Protein AF-A0A087U5P4-F1 (afdb_monomer_lite)

Organism: Stegodyphus mimosarum (NCBI:txid407821)

Radius of gyration: 19.88 Å; chains: 1; bounding box: 44×43×51 Å

Sequence (137 aa):
MYLWQPIPDWTVWEIVTSKHVLLWWFFSIVHGIAWMAIYSGCFIMDVTELLGVKQVYHHLKGWPKPMNLKSEGLRRFYSHMRHPSFSALAVILFIHPVMHLDRLLLAYTCTIFMLLHFKVDEIDYTYQRRMLQRKAQ

pLDDT: mean 89.35, std 5.5, range [54.81, 95.94]

Foldseek 3Di:
DVPDDDDPWAWPAAAPCVVPVVLVVVLVVLLVVLVVLLVVQCVVLPVCVVVCVQVVVCVVVVHPGPLVPDDPLVNVQCQQPVRPSLVSVLSNLPSDNIHTPVSVVVSVVSVVVCVVRRPDDPSSVVVVVVVVVVVVD

InterPro domains:
  IPR033580 Nurim-like [PTHR31040] (1-137)

Structure (mmCIF, N/CA/C/O backbone):
data_AF-A0A087U5P4-F1
#
_entry.id   AF-A0A087U5P4-F1
#
loop_
_atom_site.group_PDB
_atom_site.id
_atom_site.type_symbol
_atom_site.label_atom_id
_atom_site.label_alt_id
_atom_site.label_comp_id
_atom_site.label_asym_id
_atom_site.label_entity_id
_atom_site.label_seq_id
_atom_site.pdbx_PDB_ins_code
_atom_site.Cartn_x
_atom_site.Cartn_y
_atom_site.Cartn_z
_atom_site.occupancy
_atom_site.B_iso_or_equiv
_atom_site.auth_seq_id
_atom_site.auth_comp_id
_atom_site.auth_asym_id
_atom_site.auth_atom_id
_atom_site.pdbx_PDB_model_num
ATOM 1 N N . MET A 1 1 ? -12.584 -26.204 -16.465 1.00 54.81 1 MET A N 1
ATOM 2 C CA . MET A 1 1 ? -11.310 -25.540 -16.822 1.00 54.81 1 MET A CA 1
ATOM 3 C C . MET A 1 1 ? -11.038 -25.508 -18.339 1.00 54.81 1 MET A C 1
ATOM 5 O O . MET A 1 1 ? -9.981 -25.045 -18.725 1.00 54.81 1 MET A O 1
ATOM 9 N N . TYR A 1 2 ? -11.984 -25.926 -19.202 1.00 67.38 2 TYR A N 1
ATOM 10 C CA . TYR A 1 2 ? -11.824 -25.939 -20.673 1.00 67.38 2 TYR A CA 1
ATOM 11 C C . TYR A 1 2 ? -12.203 -24.625 -21.387 1.00 67.38 2 TYR A C 1
ATOM 13 O O . TYR A 1 2 ? -11.893 -24.459 -22.558 1.00 67.38 2 TYR A O 1
ATOM 21 N N . LEU A 1 3 ? -12.875 -23.695 -20.698 1.00 85.38 3 LEU A N 1
ATOM 22 C CA . LEU A 1 3 ? -13.365 -22.432 -21.277 1.00 85.38 3 LEU A CA 1
ATOM 23 C C . LEU A 1 3 ? -12.442 -21.233 -21.009 1.00 85.38 3 LEU A C 1
ATOM 25 O O . LEU A 1 3 ? -12.748 -20.124 -21.433 1.00 85.38 3 LEU A O 1
ATOM 29 N N . TRP A 1 4 ? -11.343 -21.425 -20.274 1.00 81.62 4 TRP A N 1
ATOM 30 C CA . TRP A 1 4 ? -10.420 -20.333 -19.980 1.00 81.62 4 TRP A CA 1
ATOM 31 C C . TRP A 1 4 ? -9.401 -20.230 -21.111 1.00 81.62 4 TRP A C 1
ATOM 33 O O . TRP A 1 4 ? -8.600 -21.145 -21.300 1.00 81.62 4 TRP A O 1
ATOM 43 N N . GLN A 1 5 ? -9.457 -19.140 -21.876 1.00 81.06 5 GLN A N 1
ATOM 44 C CA . GLN A 1 5 ? -8.440 -18.835 -22.877 1.00 81.06 5 GLN A CA 1
ATOM 45 C C . GLN A 1 5 ? -7.422 -17.847 -22.302 1.00 81.06 5 GLN A C 1
ATOM 47 O O . GLN A 1 5 ? -7.832 -16.855 -21.692 1.00 81.06 5 GLN A O 1
ATOM 52 N N . PRO A 1 6 ? -6.113 -18.097 -22.488 1.00 76.38 6 PRO A N 1
ATOM 53 C CA . PRO A 1 6 ? -5.088 -17.151 -22.088 1.00 76.38 6 PRO A CA 1
ATOM 54 C C . PRO A 1 6 ? -5.236 -15.869 -22.900 1.00 76.38 6 PRO A C 1
ATOM 56 O O . PRO A 1 6 ? -5.336 -15.891 -24.127 1.00 76.38 6 PRO A O 1
ATOM 59 N N . ILE A 1 7 ? -5.256 -14.746 -22.193 1.00 74.62 7 ILE A N 1
ATOM 60 C CA . ILE A 1 7 ? -5.184 -13.424 -22.807 1.00 74.62 7 ILE A CA 1
ATOM 61 C C . ILE A 1 7 ? -3.783 -13.296 -23.433 1.00 74.62 7 ILE A C 1
ATOM 63 O O . ILE A 1 7 ? -2.819 -13.765 -22.821 1.00 74.62 7 ILE A O 1
ATOM 67 N N . PRO A 1 8 ? -3.641 -12.705 -24.636 1.00 77.56 8 PRO A N 1
ATOM 68 C CA . PRO A 1 8 ? -2.327 -12.470 -25.221 1.00 77.56 8 PRO A CA 1
ATOM 69 C C . PRO A 1 8 ? -1.463 -11.640 -24.268 1.00 77.56 8 PRO A C 1
ATOM 71 O O . PRO A 1 8 ? -1.977 -10.760 -23.577 1.00 77.56 8 PRO A O 1
ATOM 74 N N . ASP A 1 9 ? -0.164 -11.913 -24.224 1.00 76.56 9 ASP A N 1
ATOM 75 C CA . ASP A 1 9 ? 0.734 -11.251 -23.283 1.00 76.56 9 ASP A CA 1
ATOM 76 C C . ASP A 1 9 ? 1.101 -9.849 -23.806 1.00 76.56 9 ASP A C 1
ATOM 78 O O . ASP A 1 9 ? 2.019 -9.673 -24.607 1.00 76.56 9 ASP A O 1
ATOM 82 N N . TRP A 1 10 ? 0.300 -8.844 -23.438 1.00 86.69 10 TRP A N 1
ATOM 83 C CA . TRP A 1 10 ? 0.516 -7.449 -23.831 1.00 86.69 10 TRP A CA 1
ATOM 84 C C . TRP A 1 10 ? 1.447 -6.764 -22.830 1.00 86.69 10 TRP A C 1
ATOM 86 O O . TRP A 1 10 ? 1.007 -6.252 -21.795 1.00 86.69 10 TRP A O 1
ATOM 96 N N . THR A 1 11 ? 2.735 -6.728 -23.160 1.00 91.38 11 THR A N 1
ATOM 97 C CA . THR A 1 11 ? 3.749 -6.002 -22.389 1.00 91.38 11 THR A CA 1
ATOM 98 C C . THR A 1 11 ? 3.750 -4.524 -22.773 1.00 91.38 11 THR A C 1
ATOM 100 O O . THR A 1 11 ? 3.961 -4.169 -23.930 1.00 91.38 11 THR A O 1
ATOM 103 N N . VAL A 1 12 ? 3.521 -3.649 -21.794 1.00 90.88 12 VAL A N 1
ATOM 104 C CA . VAL A 1 12 ? 3.560 -2.189 -21.965 1.00 90.88 12 VAL A CA 1
ATOM 105 C C . VAL A 1 12 ? 5.004 -1.693 -21.941 1.00 90.88 12 VAL A C 1
ATOM 107 O O . VAL A 1 12 ? 5.398 -0.885 -22.779 1.00 90.88 12 VAL A O 1
ATOM 110 N N . TRP A 1 13 ? 5.801 -2.184 -20.986 1.00 90.81 13 TRP A N 1
ATOM 111 C CA . TRP A 1 13 ? 7.240 -1.932 -20.930 1.00 90.81 13 TRP A CA 1
ATOM 112 C C . TRP A 1 13 ? 7.998 -3.099 -20.303 1.00 90.81 13 TRP A C 1
ATOM 114 O O . TRP A 1 13 ? 7.477 -3.829 -19.457 1.00 90.81 13 TRP A O 1
ATOM 124 N N . GLU A 1 14 ? 9.266 -3.220 -20.681 1.00 91.25 14 GLU A N 1
ATOM 125 C CA . GLU A 1 14 ? 10.189 -4.219 -20.158 1.00 91.25 14 GLU A CA 1
ATOM 126 C C . GLU A 1 14 ? 11.562 -3.583 -19.921 1.00 91.25 14 GLU A C 1
ATOM 128 O O . GLU A 1 14 ? 12.192 -3.050 -20.835 1.00 91.25 14 GLU A O 1
ATOM 133 N N . ILE A 1 15 ? 12.032 -3.632 -18.674 1.00 88.69 15 ILE A N 1
ATOM 134 C CA . ILE A 1 15 ? 13.357 -3.160 -18.274 1.00 88.69 15 ILE A CA 1
ATOM 135 C C . ILE A 1 15 ? 14.231 -4.379 -17.992 1.00 88.69 15 ILE A C 1
ATOM 137 O O . ILE A 1 15 ? 14.079 -5.051 -16.967 1.00 88.69 15 ILE A O 1
ATOM 141 N N . VAL A 1 16 ? 15.193 -4.633 -18.882 1.00 85.75 16 VAL A N 1
ATOM 142 C CA . VAL A 1 16 ? 16.135 -5.755 -18.766 1.00 85.75 16 VAL A CA 1
ATOM 143 C C . VAL A 1 16 ? 17.056 -5.544 -17.564 1.00 85.75 16 VAL A C 1
ATOM 145 O O . VAL A 1 16 ? 18.091 -4.880 -17.632 1.00 85.75 16 VAL A O 1
ATOM 148 N N . THR A 1 17 ? 16.674 -6.130 -16.433 1.00 84.62 17 THR A N 1
ATOM 149 C CA . THR A 1 17 ? 17.371 -5.972 -15.149 1.00 84.62 17 THR A CA 1
ATOM 150 C C . THR A 1 17 ? 18.528 -6.956 -14.975 1.00 84.62 17 THR A C 1
ATOM 152 O O . THR A 1 17 ? 19.396 -6.742 -14.135 1.00 84.62 17 THR A O 1
ATOM 155 N N . SER A 1 18 ? 18.592 -8.006 -15.802 1.00 80.75 18 SER A N 1
ATOM 156 C CA . SER A 1 18 ? 19.601 -9.073 -15.722 1.00 80.75 18 SER A CA 1
ATOM 157 C C . SER A 1 18 ? 21.033 -8.600 -15.987 1.00 80.75 18 SER A C 1
ATOM 159 O O . SER A 1 18 ? 21.978 -9.191 -15.474 1.00 80.75 18 SER A O 1
ATOM 161 N N . LYS A 1 19 ? 21.208 -7.522 -16.760 1.00 83.19 19 LYS A N 1
ATOM 162 C CA . LYS A 1 19 ? 22.529 -6.969 -17.110 1.00 83.19 19 LYS A CA 1
ATOM 163 C C . LYS A 1 19 ? 23.024 -5.902 -16.131 1.00 83.19 19 LYS A C 1
ATOM 165 O O . LYS A 1 19 ? 24.206 -5.573 -16.131 1.00 83.19 19 LYS A O 1
ATOM 170 N N . HIS A 1 20 ? 22.137 -5.357 -15.298 1.00 89.81 20 HIS A N 1
ATOM 171 C CA . HIS A 1 20 ? 22.422 -4.203 -14.451 1.00 89.81 20 HIS A CA 1
ATOM 172 C C . HIS A 1 20 ? 22.118 -4.516 -12.985 1.00 89.81 20 HIS A C 1
ATOM 174 O O . HIS A 1 20 ? 21.008 -4.303 -12.500 1.00 89.81 20 HIS A O 1
ATOM 180 N N . VAL A 1 21 ? 23.147 -4.964 -12.261 1.00 90.38 21 VAL A N 1
ATOM 181 C CA . VAL A 1 21 ? 23.072 -5.355 -10.840 1.00 90.38 21 VAL A CA 1
ATOM 182 C C . VAL A 1 21 ? 22.445 -4.264 -9.962 1.00 90.38 21 VAL A C 1
ATOM 184 O O . VAL A 1 21 ? 21.638 -4.568 -9.089 1.00 90.38 21 VAL A O 1
ATOM 187 N N . LEU A 1 22 ? 22.757 -2.988 -10.221 1.00 91.69 22 LEU A N 1
ATOM 188 C CA . LEU A 1 22 ? 22.191 -1.860 -9.472 1.00 91.69 22 LEU A CA 1
ATOM 189 C C . LEU A 1 22 ? 20.671 -1.736 -9.648 1.00 91.69 22 LEU A C 1
ATOM 191 O O . LEU A 1 22 ? 19.959 -1.545 -8.665 1.00 91.69 22 LEU A O 1
ATOM 195 N N . LEU A 1 23 ? 20.166 -1.884 -10.879 1.00 90.62 23 LEU A N 1
ATOM 196 C CA . LEU A 1 23 ? 18.726 -1.849 -11.149 1.00 90.62 23 LEU A CA 1
ATOM 197 C C . LEU A 1 23 ? 18.024 -3.032 -10.480 1.00 90.62 23 LEU A C 1
ATOM 199 O O . LEU A 1 23 ? 16.960 -2.864 -9.891 1.00 90.62 23 LEU A O 1
ATOM 203 N N . TRP A 1 24 ? 18.639 -4.216 -10.515 1.00 91.94 24 TRP A N 1
ATOM 204 C CA . TRP A 1 24 ? 18.074 -5.405 -9.881 1.00 91.94 24 TRP A CA 1
ATOM 205 C C . TRP A 1 24 ? 17.940 -5.234 -8.364 1.00 91.94 24 TRP A C 1
ATOM 207 O O . TRP A 1 24 ? 16.872 -5.496 -7.802 1.00 91.94 24 TRP A O 1
ATOM 217 N N . TRP A 1 25 ? 18.987 -4.724 -7.706 1.00 94.12 25 TRP A N 1
ATOM 218 C CA . TRP A 1 25 ? 18.943 -4.420 -6.276 1.00 94.12 25 TRP A CA 1
ATOM 219 C C . TRP A 1 25 ? 17.924 -3.336 -5.948 1.00 94.12 25 TRP A C 1
ATOM 221 O O . TRP A 1 25 ? 17.188 -3.487 -4.979 1.00 94.12 25 TRP A O 1
ATOM 231 N N . PHE A 1 26 ? 17.830 -2.283 -6.763 1.00 93.69 26 PHE A N 1
ATOM 232 C CA . PHE A 1 26 ? 16.839 -1.226 -6.575 1.00 93.69 26 PHE A CA 1
ATOM 233 C C . PHE A 1 26 ? 15.410 -1.787 -6.549 1.00 93.69 26 PHE A C 1
ATOM 235 O O . PHE A 1 26 ? 14.704 -1.609 -5.556 1.00 93.69 26 PHE A O 1
ATOM 242 N N . PHE A 1 27 ? 15.000 -2.530 -7.586 1.00 93.12 27 PHE A N 1
ATOM 243 C CA . PHE A 1 27 ? 13.660 -3.127 -7.630 1.00 93.12 27 PHE A CA 1
ATOM 244 C C . PHE A 1 27 ? 13.435 -4.110 -6.477 1.00 93.12 27 PHE A C 1
ATOM 246 O O . PHE A 1 27 ? 12.368 -4.089 -5.863 1.00 93.12 27 PHE A O 1
ATOM 253 N N . SER A 1 28 ? 14.433 -4.932 -6.146 1.00 93.19 28 SER A N 1
ATOM 254 C CA . SER A 1 28 ? 14.330 -5.928 -5.073 1.00 93.19 28 SER A CA 1
ATOM 255 C C . SER A 1 28 ? 14.175 -5.287 -3.693 1.00 93.19 28 SER A C 1
ATOM 257 O O . SER A 1 28 ? 13.325 -5.708 -2.911 1.00 93.19 28 SER A O 1
ATOM 259 N N . ILE A 1 29 ? 14.947 -4.237 -3.397 1.00 95.38 29 ILE A N 1
ATOM 260 C CA . ILE A 1 29 ? 14.879 -3.510 -2.122 1.00 95.38 29 ILE A CA 1
ATOM 261 C C . ILE A 1 29 ? 13.540 -2.790 -1.994 1.00 95.38 29 ILE A C 1
ATOM 263 O O . ILE A 1 29 ? 12.891 -2.895 -0.954 1.00 95.38 29 ILE A O 1
ATOM 267 N N . VAL A 1 30 ? 13.097 -2.099 -3.048 1.00 95.12 30 VAL A N 1
ATOM 268 C CA . VAL A 1 30 ? 11.810 -1.393 -3.037 1.00 95.12 30 VAL A CA 1
ATOM 269 C C . VAL A 1 30 ? 10.658 -2.367 -2.789 1.00 95.12 30 VAL A C 1
ATOM 271 O O . VAL A 1 30 ? 9.828 -2.117 -1.915 1.00 95.12 30 VAL A O 1
ATOM 274 N N . HIS A 1 31 ? 10.639 -3.513 -3.476 1.00 94.06 31 HIS A N 1
ATOM 275 C CA . HIS A 1 31 ? 9.637 -4.550 -3.226 1.00 94.06 31 HIS A CA 1
ATOM 276 C C . HIS A 1 31 ? 9.745 -5.142 -1.825 1.00 94.06 31 HIS A C 1
ATOM 278 O O . HIS A 1 31 ? 8.721 -5.345 -1.179 1.00 94.06 31 HIS A O 1
ATOM 284 N N . GLY A 1 32 ? 10.960 -5.408 -1.342 1.00 95.69 32 GLY A N 1
ATOM 285 C CA . GLY A 1 32 ? 11.185 -5.915 0.008 1.00 95.69 32 GLY A CA 1
ATOM 286 C C . GLY A 1 32 ? 10.604 -4.978 1.066 1.00 95.69 32 GLY A C 1
ATOM 287 O O . GLY A 1 32 ? 9.842 -5.413 1.928 1.00 95.69 32 GLY A O 1
ATOM 288 N N . ILE A 1 33 ? 10.885 -3.677 0.956 1.00 95.94 33 ILE A N 1
ATOM 289 C CA . ILE A 1 33 ? 10.339 -2.647 1.850 1.00 95.94 33 ILE A CA 1
ATOM 290 C C . ILE A 1 33 ? 8.816 -2.575 1.737 1.00 95.94 33 ILE A C 1
ATOM 292 O O . ILE A 1 33 ? 8.131 -2.526 2.759 1.00 95.94 33 ILE A O 1
ATOM 296 N N . ALA A 1 34 ? 8.270 -2.606 0.522 1.00 94.75 34 ALA A N 1
ATOM 297 C CA . ALA A 1 34 ? 6.829 -2.538 0.321 1.00 94.75 34 ALA A CA 1
ATOM 298 C C . ALA A 1 34 ? 6.103 -3.764 0.902 1.00 94.75 34 ALA A C 1
ATOM 300 O O . ALA A 1 34 ? 5.093 -3.604 1.585 1.00 94.75 34 ALA A O 1
ATOM 301 N N . TRP A 1 35 ? 6.641 -4.975 0.728 1.00 95.56 35 TRP A N 1
ATOM 302 C CA . TRP A 1 35 ? 6.101 -6.183 1.357 1.00 95.56 35 TRP A CA 1
ATOM 303 C C . TRP A 1 35 ? 6.167 -6.115 2.879 1.00 95.56 35 TRP A C 1
ATOM 305 O O . TRP A 1 35 ? 5.168 -6.400 3.541 1.00 95.56 35 TRP A O 1
ATOM 315 N N . MET A 1 36 ? 7.301 -5.684 3.443 1.00 95.56 36 MET A N 1
ATOM 316 C CA . MET A 1 36 ? 7.415 -5.459 4.887 1.00 95.56 36 MET A CA 1
ATOM 317 C C . MET A 1 36 ? 6.349 -4.471 5.372 1.00 95.56 36 MET A C 1
ATOM 319 O O . MET A 1 36 ? 5.650 -4.764 6.338 1.00 95.56 36 MET A O 1
ATOM 323 N N . ALA A 1 37 ? 6.149 -3.356 4.664 1.00 93.50 37 ALA A N 1
ATOM 324 C CA . ALA A 1 37 ? 5.125 -2.370 4.995 1.00 93.50 37 ALA A CA 1
ATOM 325 C C . ALA A 1 37 ? 3.699 -2.948 4.931 1.00 93.50 37 ALA A C 1
ATOM 327 O O . ALA A 1 37 ? 2.888 -2.648 5.808 1.00 93.50 37 ALA A O 1
ATOM 328 N N . ILE A 1 38 ? 3.389 -3.809 3.952 1.00 93.44 38 ILE A N 1
ATOM 329 C CA . ILE A 1 38 ? 2.091 -4.500 3.864 1.00 93.44 38 ILE A CA 1
ATOM 330 C C . ILE A 1 38 ? 1.873 -5.386 5.091 1.00 93.44 38 ILE A C 1
ATOM 332 O O . ILE A 1 38 ? 0.835 -5.268 5.745 1.00 93.44 38 ILE A O 1
ATOM 336 N N . TYR A 1 39 ? 2.847 -6.234 5.435 1.00 92.38 39 TYR A N 1
ATOM 337 C CA . TYR A 1 39 ? 2.742 -7.131 6.588 1.00 92.38 39 TYR A CA 1
ATOM 338 C C . TYR A 1 39 ? 2.639 -6.362 7.904 1.00 92.38 39 TYR A C 1
ATOM 340 O O . TYR A 1 39 ? 1.768 -6.660 8.725 1.00 92.38 39 TYR A O 1
ATOM 348 N N . SER A 1 40 ? 3.467 -5.331 8.088 1.00 91.50 40 SER A N 1
ATOM 349 C CA . SER A 1 40 ? 3.372 -4.437 9.242 1.00 91.50 40 SER A CA 1
ATOM 350 C C . SER A 1 40 ? 2.007 -3.758 9.309 1.00 91.50 40 SER A C 1
ATOM 352 O O . SER A 1 40 ? 1.407 -3.716 10.378 1.00 91.50 40 SER A O 1
ATOM 354 N N . GLY A 1 41 ? 1.471 -3.284 8.182 1.00 89.50 41 GLY A N 1
ATOM 355 C CA . GLY A 1 41 ? 0.138 -2.690 8.111 1.00 89.50 41 GLY A CA 1
ATOM 356 C C . GLY A 1 41 ? -0.965 -3.671 8.514 1.00 89.50 41 GLY A C 1
ATOM 357 O O . GLY A 1 41 ? -1.824 -3.321 9.319 1.00 89.50 41 GLY A O 1
ATOM 358 N N . CYS A 1 42 ? -0.907 -4.919 8.041 1.00 89.19 42 CYS A N 1
ATOM 359 C CA . CYS A 1 42 ? -1.850 -5.972 8.432 1.00 89.19 42 CYS A CA 1
ATOM 360 C C . CYS A 1 42 ? -1.784 -6.288 9.933 1.00 89.19 42 CYS A C 1
ATOM 362 O O . CYS A 1 42 ? -2.816 -6.524 10.561 1.00 89.19 42 CYS A O 1
ATOM 364 N N . PHE A 1 43 ? -0.584 -6.270 10.515 1.00 88.25 43 PHE A N 1
ATOM 365 C CA . PHE A 1 43 ? -0.400 -6.477 11.947 1.00 88.25 43 PHE A CA 1
ATOM 366 C C . PHE A 1 43 ? -0.927 -5.290 12.769 1.00 88.25 43 PHE A C 1
ATOM 368 O O . PHE A 1 43 ? -1.704 -5.485 13.700 1.00 88.25 43 PHE A O 1
ATOM 375 N N . ILE A 1 44 ? -0.572 -4.055 12.391 1.00 86.69 44 ILE A N 1
ATOM 376 C CA . ILE A 1 44 ? -1.005 -2.816 13.063 1.00 86.69 44 ILE A CA 1
ATOM 377 C C . ILE A 1 44 ? -2.528 -2.659 13.025 1.00 86.69 44 ILE A C 1
ATOM 379 O O . ILE A 1 44 ? -3.130 -2.230 14.008 1.00 86.69 44 ILE A O 1
ATOM 383 N N . MET A 1 45 ? -3.150 -2.991 11.893 1.00 83.56 45 MET A N 1
ATOM 384 C CA . MET A 1 45 ? -4.600 -2.904 11.701 1.00 83.56 45 MET A CA 1
ATOM 385 C C . MET A 1 45 ? -5.363 -4.079 12.314 1.00 83.56 45 MET A C 1
ATOM 387 O O . MET A 1 45 ? -6.589 -4.101 12.230 1.00 83.56 45 MET A O 1
ATOM 391 N N . ASP A 1 46 ? -4.654 -5.028 12.931 1.00 85.75 46 ASP A N 1
ATOM 392 C CA . ASP A 1 46 ? -5.205 -6.257 13.483 1.00 85.75 46 ASP A CA 1
ATOM 393 C C . ASP A 1 46 ? -6.044 -7.033 12.458 1.00 85.75 46 ASP A C 1
ATOM 395 O O . ASP A 1 46 ? -7.278 -6.986 12.434 1.00 85.75 46 ASP A O 1
ATOM 399 N N . VAL A 1 47 ? -5.356 -7.791 11.600 1.00 85.19 47 VAL A N 1
ATOM 400 C CA . VAL A 1 47 ? -5.989 -8.580 10.534 1.00 85.19 47 VAL A CA 1
ATOM 401 C C . VAL A 1 47 ? -7.104 -9.501 11.047 1.00 85.19 47 VAL A C 1
ATOM 403 O O . VAL A 1 47 ? -8.068 -9.753 10.332 1.00 85.19 47 VAL A O 1
ATOM 406 N N . THR A 1 48 ? -7.035 -9.966 12.298 1.00 85.56 48 THR A N 1
ATOM 407 C CA . THR A 1 48 ? -8.062 -10.849 12.874 1.00 85.56 48 THR A CA 1
ATOM 408 C C . THR A 1 48 ? -9.377 -10.123 13.149 1.00 85.56 48 THR A C 1
ATOM 410 O O . THR A 1 48 ? -10.454 -10.721 13.075 1.00 85.56 48 THR A O 1
ATOM 413 N N . GLU A 1 49 ? -9.309 -8.823 13.433 1.00 85.25 49 GLU A N 1
ATOM 414 C CA . GLU A 1 49 ? -10.483 -7.967 13.547 1.00 85.25 49 GLU A CA 1
ATOM 415 C C . GLU A 1 49 ? -11.056 -7.628 12.171 1.00 85.25 49 GLU A C 1
ATOM 417 O O . GLU A 1 49 ? -12.278 -7.607 12.012 1.00 85.25 49 GLU A O 1
ATOM 422 N N . LEU A 1 50 ? -10.183 -7.440 11.176 1.00 83.19 50 LEU A N 1
ATOM 423 C CA . LEU A 1 50 ? -10.565 -7.179 9.788 1.00 83.19 50 LEU A CA 1
ATOM 424 C C . LEU A 1 50 ? -11.281 -8.375 9.144 1.00 83.19 50 LEU A C 1
ATOM 426 O O . LEU A 1 50 ? -12.286 -8.199 8.464 1.00 83.19 50 LEU A O 1
ATOM 430 N N . LEU A 1 51 ? -10.793 -9.591 9.408 1.00 86.38 51 LEU A N 1
ATOM 431 C CA . LEU A 1 51 ? -11.405 -10.849 8.969 1.00 86.38 51 LEU A CA 1
ATOM 432 C C . LEU A 1 51 ? -12.713 -11.174 9.712 1.00 86.38 51 LEU A C 1
ATOM 434 O O . LEU A 1 51 ? -13.399 -12.127 9.357 1.00 86.38 51 LEU A O 1
ATOM 438 N N . GLY A 1 52 ? -13.055 -10.426 10.767 1.00 87.62 52 GLY A N 1
ATOM 439 C CA . GLY A 1 52 ? -14.269 -10.642 11.557 1.00 87.62 52 GLY A CA 1
ATOM 440 C C . GLY A 1 52 ? -14.165 -11.753 12.609 1.00 87.62 52 GLY A C 1
ATOM 441 O O . GLY A 1 52 ? -15.100 -11.937 13.387 1.00 87.62 52 GLY A O 1
ATOM 442 N N . VAL A 1 53 ? -13.022 -12.438 12.726 1.00 91.38 53 VAL A N 1
ATOM 443 C CA . VAL A 1 53 ? -12.813 -13.526 13.702 1.00 91.38 53 VAL A CA 1
ATOM 444 C C . VAL A 1 53 ? -13.046 -13.030 15.132 1.00 91.38 53 VAL A C 1
ATOM 446 O O . VAL A 1 53 ? -13.782 -13.651 15.901 1.00 91.38 53 VAL A O 1
ATOM 449 N N . LYS A 1 54 ? -12.500 -11.856 15.478 1.00 89.12 54 LYS A N 1
ATOM 450 C CA . LYS A 1 54 ? -12.724 -11.241 16.799 1.00 89.12 54 LYS A CA 1
ATOM 451 C C . LYS A 1 54 ? -14.177 -10.841 17.037 1.00 89.12 54 LYS A C 1
ATOM 453 O O . LYS A 1 54 ? -14.638 -10.885 18.173 1.00 89.12 54 LYS A O 1
ATOM 458 N N . GLN A 1 55 ? -14.906 -10.466 15.986 1.00 91.12 55 GLN A N 1
ATOM 459 C CA . GLN A 1 55 ? -16.311 -10.068 16.092 1.00 91.12 55 GLN A CA 1
ATOM 460 C C . GLN A 1 55 ? -17.185 -11.279 16.438 1.00 91.12 55 GLN A C 1
ATOM 462 O O . GLN A 1 55 ? -18.002 -11.193 17.352 1.00 91.12 55 GLN A O 1
ATOM 467 N N . VAL A 1 56 ? -16.948 -12.418 15.776 1.00 92.38 56 VAL A N 1
ATOM 468 C CA . VAL A 1 56 ? -17.621 -13.691 16.078 1.00 92.38 56 VAL A CA 1
ATOM 469 C C . VAL A 1 56 ? -17.269 -14.163 17.490 1.00 92.38 56 VAL A C 1
ATOM 471 O O . VAL A 1 56 ? -18.162 -14.477 18.272 1.00 92.38 56 VAL A O 1
ATOM 474 N N . TYR A 1 57 ? -15.986 -14.141 17.860 1.00 92.38 57 TYR A N 1
ATOM 475 C CA . TYR A 1 57 ? -15.542 -14.552 19.194 1.00 92.38 57 TYR A CA 1
ATOM 476 C C . TYR A 1 57 ? -16.166 -13.706 20.320 1.00 92.38 57 TYR A C 1
ATOM 478 O O . TYR A 1 57 ? -16.679 -14.255 21.294 1.00 92.38 57 TYR A O 1
ATOM 486 N N . HIS A 1 58 ? -16.180 -12.376 20.175 1.00 92.12 58 HIS A N 1
ATOM 487 C CA . HIS A 1 58 ? -16.820 -11.480 21.145 1.00 92.12 58 HIS A CA 1
ATOM 488 C C . HIS A 1 58 ? -18.328 -11.720 21.236 1.00 92.12 58 HIS A C 1
ATOM 490 O O . HIS A 1 58 ? -18.873 -11.715 22.338 1.00 92.12 58 HIS A O 1
ATOM 496 N N . HIS A 1 59 ? -18.990 -11.970 20.103 1.00 91.44 59 HIS A N 1
ATOM 497 C CA . HIS A 1 59 ? -20.417 -12.273 20.085 1.00 91.44 59 HIS A CA 1
ATOM 498 C C . HIS A 1 59 ? -20.735 -13.547 20.880 1.00 91.44 59 HIS A C 1
ATOM 500 O O . HIS A 1 59 ? -21.621 -13.526 21.729 1.00 91.44 59 HIS A O 1
ATOM 506 N N . LEU A 1 60 ? -19.951 -14.616 20.693 1.00 94.62 60 LEU A N 1
ATOM 507 C CA . LEU A 1 60 ? -20.104 -15.871 21.441 1.00 94.62 60 LEU A CA 1
ATOM 508 C C . LEU A 1 60 ? -19.857 -15.710 22.950 1.00 94.62 60 LEU A C 1
ATOM 510 O O . LEU A 1 60 ? -20.436 -16.439 23.750 1.00 94.62 60 LEU A O 1
ATOM 514 N N . LYS A 1 61 ? -19.000 -14.765 23.353 1.00 92.94 61 LYS A N 1
ATOM 515 C CA . LYS A 1 61 ? -18.700 -14.463 24.763 1.00 92.94 61 LYS A CA 1
ATOM 516 C C . LYS A 1 61 ? -19.630 -13.418 25.393 1.00 92.94 61 LYS A C 1
ATOM 518 O O . LYS A 1 61 ? -19.469 -13.121 26.573 1.00 92.94 61 LYS A O 1
ATOM 523 N N . GLY A 1 62 ? -20.578 -12.854 24.638 1.00 91.12 62 GLY A N 1
ATOM 524 C CA . GLY A 1 62 ? -21.446 -11.771 25.114 1.00 91.12 62 GLY A CA 1
ATOM 525 C C . GLY A 1 62 ? -20.706 -10.451 25.369 1.00 91.12 62 GLY A C 1
ATOM 526 O O . GLY A 1 62 ? -21.175 -9.610 26.131 1.00 91.12 62 GLY A O 1
ATOM 527 N N . TRP A 1 63 ? -19.530 -10.264 24.767 1.00 91.06 63 TRP A N 1
ATOM 528 C CA . TRP A 1 63 ? -18.712 -9.063 24.928 1.00 91.06 63 TRP A CA 1
ATOM 529 C C . TRP A 1 63 ? -19.122 -7.957 23.945 1.00 91.06 63 TRP A C 1
ATOM 531 O O . TRP A 1 63 ? -19.619 -8.245 22.851 1.00 91.06 63 TRP A O 1
ATOM 541 N N . PRO A 1 64 ? -18.879 -6.673 24.280 1.00 88.25 64 PRO A N 1
ATOM 542 C CA . PRO A 1 64 ? -19.083 -5.579 23.337 1.00 88.25 64 PRO A CA 1
ATOM 543 C C . PRO A 1 64 ? -18.192 -5.749 22.098 1.00 88.25 64 PRO A C 1
ATOM 545 O O . PRO A 1 64 ? -17.108 -6.334 22.162 1.00 88.25 64 PRO A O 1
ATOM 548 N N . LYS A 1 65 ? -18.647 -5.216 20.956 1.00 87.38 65 LYS A N 1
ATOM 549 C CA . LYS A 1 65 ? -17.925 -5.297 19.676 1.00 87.38 65 LYS A CA 1
ATOM 550 C C . LYS A 1 65 ? -16.492 -4.749 19.819 1.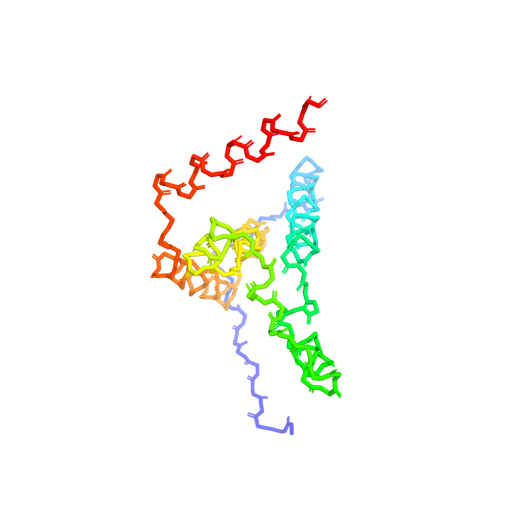00 87.38 65 LYS A C 1
ATOM 552 O O . LYS A 1 65 ? -16.343 -3.669 20.392 1.00 87.38 65 LYS A O 1
ATOM 557 N N . PRO A 1 66 ? -15.467 -5.398 19.229 1.00 85.88 66 PRO A N 1
ATOM 558 C CA . PRO A 1 66 ? -14.068 -4.961 19.329 1.00 85.88 66 PRO A CA 1
ATOM 559 C C . PRO A 1 66 ? -13.842 -3.478 18.992 1.00 85.88 66 PRO A C 1
ATOM 561 O O . PRO A 1 66 ? -13.139 -2.776 19.712 1.00 85.88 66 PRO A O 1
ATOM 564 N N . MET A 1 67 ? -14.524 -2.964 17.964 1.00 84.69 67 MET A N 1
ATOM 565 C CA . MET A 1 67 ? -14.422 -1.560 17.546 1.00 84.69 67 MET A CA 1
ATOM 566 C C . MET A 1 67 ? -14.921 -0.561 18.607 1.00 84.69 67 MET A C 1
ATOM 568 O O . MET A 1 67 ? -14.449 0.572 18.651 1.00 84.69 67 MET A O 1
ATOM 572 N N . ASN A 1 68 ? -15.859 -0.960 19.474 1.00 86.12 68 ASN A N 1
ATOM 573 C CA . ASN A 1 68 ? -16.390 -0.094 20.533 1.00 86.12 68 ASN A CA 1
ATOM 574 C C . ASN A 1 68 ? -15.428 0.044 21.718 1.00 86.12 68 ASN A C 1
ATOM 576 O O . ASN A 1 68 ? -15.587 0.958 22.518 1.00 86.12 68 ASN A O 1
ATOM 580 N N . LEU A 1 69 ? -14.444 -0.851 21.827 1.00 86.12 69 LEU A N 1
ATOM 581 C CA . LEU A 1 69 ? -13.409 -0.810 22.860 1.00 86.12 69 LEU A CA 1
ATOM 582 C C . LEU A 1 69 ? -12.236 0.107 22.470 1.00 86.12 69 LEU A C 1
ATOM 584 O O . LEU A 1 69 ? -11.364 0.377 23.293 1.00 86.12 69 LEU A O 1
ATOM 588 N N . LYS A 1 70 ? -12.190 0.577 21.216 1.00 87.12 70 LYS A N 1
ATOM 589 C CA . LYS A 1 70 ? -11.130 1.453 20.701 1.00 87.12 70 LYS A CA 1
ATOM 590 C C . LYS A 1 70 ? -11.438 2.922 20.987 1.00 87.12 70 LYS A C 1
ATOM 592 O O . LYS A 1 70 ? -12.596 3.325 21.071 1.00 87.12 70 LYS A O 1
ATOM 597 N N . SER A 1 71 ? -10.384 3.733 21.094 1.00 89.00 71 SER A N 1
ATOM 598 C CA . SER A 1 71 ? -10.518 5.182 21.268 1.00 89.00 71 SER A CA 1
ATOM 599 C C . SER A 1 71 ? -11.281 5.815 20.101 1.00 89.00 71 SER A C 1
ATOM 601 O O . SER A 1 71 ? -11.184 5.375 18.952 1.00 89.00 71 SER A O 1
ATOM 603 N N . GLU A 1 72 ? -12.007 6.898 20.377 1.00 87.69 72 GLU A N 1
ATOM 604 C CA . GLU A 1 72 ? -12.818 7.570 19.357 1.00 87.69 72 GLU A CA 1
ATOM 605 C C . GLU A 1 72 ? -11.985 8.074 18.175 1.00 87.69 72 GLU A C 1
ATOM 607 O O . GLU A 1 72 ? -12.401 7.931 17.026 1.00 87.69 72 GLU A O 1
ATOM 612 N N . GLY A 1 73 ? -10.781 8.593 18.444 1.00 86.75 73 GLY A N 1
ATOM 613 C CA . GLY A 1 73 ? -9.861 9.047 17.400 1.00 86.75 73 GLY A CA 1
ATOM 614 C C . GLY A 1 73 ? -9.378 7.913 16.493 1.00 86.75 73 GLY A C 1
ATOM 615 O O . GLY A 1 73 ? -9.304 8.092 15.281 1.00 86.75 73 GLY A O 1
ATOM 616 N N . LEU A 1 74 ? -9.129 6.717 17.043 1.00 86.50 74 LEU A N 1
ATOM 617 C CA . LEU A 1 74 ? -8.748 5.555 16.236 1.00 86.50 74 LEU A CA 1
ATOM 618 C C . LEU A 1 74 ? -9.928 5.035 15.407 1.00 86.50 74 LEU A C 1
ATOM 620 O O . LEU A 1 74 ? -9.757 4.694 14.238 1.00 86.50 74 LEU A O 1
ATOM 624 N N . ARG A 1 75 ? -11.134 5.017 15.988 1.00 89.56 75 ARG A N 1
ATOM 625 C CA . ARG A 1 75 ? -12.361 4.630 15.279 1.00 89.56 75 ARG A CA 1
ATOM 626 C C . ARG A 1 75 ? -12.654 5.572 14.111 1.00 89.56 75 ARG A C 1
ATOM 628 O O . ARG A 1 75 ? -12.989 5.102 13.026 1.00 89.56 75 ARG A O 1
ATOM 635 N N . ARG A 1 76 ? -12.490 6.884 14.318 1.00 89.75 76 ARG A N 1
ATOM 636 C CA . ARG A 1 76 ? -12.607 7.889 13.253 1.00 89.75 76 ARG A CA 1
ATOM 637 C C . ARG A 1 76 ? -11.576 7.639 12.152 1.00 89.75 76 ARG A C 1
ATOM 639 O O . ARG A 1 76 ? -11.969 7.475 11.000 1.00 89.75 76 ARG A O 1
ATOM 646 N N . PHE A 1 77 ? -10.301 7.493 12.509 1.00 88.19 77 PHE A N 1
ATOM 647 C CA . PHE A 1 77 ? -9.239 7.213 11.541 1.00 88.19 77 PHE A CA 1
ATOM 648 C C . PHE A 1 77 ? -9.542 5.976 10.676 1.00 88.19 77 PHE A C 1
ATOM 650 O O . PHE A 1 77 ? -9.447 6.036 9.453 1.00 88.19 77 PHE A O 1
ATOM 657 N N . TYR A 1 78 ? -9.998 4.875 11.281 1.00 87.75 78 TYR A N 1
ATOM 658 C CA . TYR A 1 78 ? -10.364 3.659 10.541 1.00 87.75 78 TYR A CA 1
ATOM 659 C C . TYR A 1 78 ? -11.591 3.823 9.645 1.00 87.75 78 TYR A C 1
ATOM 661 O O . TYR A 1 78 ? -11.710 3.117 8.644 1.00 87.75 78 TYR A O 1
ATOM 669 N N . SER A 1 79 ? -12.500 4.746 9.962 1.00 87.12 79 SER A N 1
ATOM 670 C CA . SER A 1 79 ? -13.622 5.053 9.071 1.00 87.12 79 SER A CA 1
ATOM 671 C C . SER A 1 79 ? -13.174 5.774 7.796 1.00 87.12 79 SER A C 1
ATOM 673 O O . SER A 1 79 ? -13.734 5.511 6.733 1.00 87.12 79 SER A O 1
ATOM 675 N N . HIS A 1 80 ? -12.130 6.602 7.888 1.00 89.56 80 HIS A N 1
ATOM 676 C CA . HIS A 1 80 ? -11.573 7.374 6.776 1.00 89.56 80 HIS A CA 1
ATOM 677 C C . HIS A 1 80 ? -10.502 6.632 5.971 1.00 89.56 80 HIS A C 1
ATOM 679 O O . HIS A 1 80 ? -10.357 6.874 4.775 1.00 89.56 80 HIS A O 1
ATOM 685 N N . MET A 1 81 ? -9.755 5.726 6.604 1.00 86.25 81 MET A N 1
ATOM 686 C CA . MET A 1 81 ? -8.712 4.925 5.966 1.00 86.25 81 MET A CA 1
ATOM 687 C C . MET A 1 81 ? -8.759 3.492 6.503 1.00 86.25 81 MET A C 1
ATOM 689 O O . MET A 1 81 ? -8.090 3.136 7.472 1.00 86.25 81 MET A O 1
ATOM 693 N N . ARG A 1 82 ? -9.569 2.647 5.854 1.00 82.00 82 ARG A N 1
ATOM 694 C CA . ARG A 1 82 ? -9.776 1.249 6.272 1.00 82.00 82 ARG A CA 1
ATOM 695 C C . ARG A 1 82 ? -8.573 0.343 6.015 1.00 82.00 82 ARG A C 1
ATOM 697 O O . ARG A 1 82 ? -8.343 -0.586 6.782 1.00 82.00 82 ARG A O 1
ATOM 704 N N . HIS A 1 83 ? -7.831 0.582 4.932 1.00 84.50 83 HIS A N 1
ATOM 705 C CA . HIS A 1 83 ? -6.789 -0.336 4.456 1.00 84.50 83 HIS A CA 1
ATOM 706 C C . HIS A 1 83 ? -5.531 0.415 3.989 1.00 84.50 83 HIS A C 1
ATOM 708 O O . HIS A 1 83 ? -5.254 0.451 2.791 1.00 84.50 83 HIS A O 1
ATOM 714 N N . PRO A 1 84 ? -4.738 1.000 4.907 1.00 85.69 84 PRO A N 1
ATOM 715 C CA . PRO A 1 84 ? -3.524 1.741 4.544 1.00 85.69 84 PRO A CA 1
ATOM 716 C C . PRO A 1 84 ? -2.494 0.893 3.773 1.00 85.69 84 PRO A C 1
ATOM 718 O O . PRO A 1 84 ? -1.740 1.431 2.966 1.00 85.69 84 PRO A O 1
ATOM 721 N N . SER A 1 85 ? -2.490 -0.436 3.955 1.00 90.44 85 SER A N 1
ATOM 722 C CA . SER A 1 85 ? -1.595 -1.356 3.236 1.00 90.44 85 SER A CA 1
ATOM 723 C C . SER A 1 85 ? -1.785 -1.342 1.714 1.00 90.44 85 SER A C 1
ATOM 725 O O . SER A 1 85 ? -0.857 -1.701 0.990 1.00 90.44 85 SER A O 1
ATOM 727 N N . PHE A 1 86 ? -2.944 -0.906 1.201 1.00 90.00 86 PHE A N 1
ATOM 728 C CA . PHE A 1 86 ? -3.153 -0.782 -0.245 1.00 90.00 86 PHE A CA 1
ATOM 729 C C . PHE A 1 86 ? -2.256 0.272 -0.894 1.00 90.00 86 PHE A C 1
ATOM 731 O O . PHE A 1 86 ? -1.886 0.100 -2.053 1.00 90.00 86 PHE A O 1
ATOM 738 N N . SER A 1 87 ? -1.802 1.284 -0.150 1.00 91.25 87 SER A N 1
ATOM 739 C CA . SER A 1 87 ? -0.820 2.242 -0.666 1.00 91.25 87 SER A CA 1
ATOM 740 C C . SER A 1 87 ? 0.497 1.548 -1.016 1.00 91.25 87 SER A C 1
ATOM 742 O O . SER A 1 87 ? 1.049 1.768 -2.090 1.00 91.25 87 SER A O 1
ATOM 744 N N . ALA A 1 88 ? 0.979 0.657 -0.143 1.00 93.06 88 ALA A N 1
ATOM 745 C CA . ALA A 1 88 ? 2.190 -0.125 -0.391 1.00 93.06 88 ALA A CA 1
ATOM 746 C C . ALA A 1 88 ? 1.980 -1.183 -1.489 1.00 93.06 88 ALA A C 1
ATOM 748 O O . ALA A 1 88 ? 2.884 -1.431 -2.285 1.00 93.06 88 ALA A O 1
ATOM 749 N N . LEU A 1 89 ? 0.776 -1.758 -1.591 1.00 93.44 89 LEU A N 1
ATOM 750 C CA . LEU A 1 89 ? 0.419 -2.653 -2.694 1.00 93.44 89 LEU A CA 1
ATOM 751 C C . LEU A 1 89 ? 0.467 -1.932 -4.048 1.00 93.44 89 LEU A C 1
ATOM 753 O O . LEU A 1 89 ? 1.032 -2.465 -4.998 1.00 93.44 89 LEU A O 1
ATOM 757 N N . ALA A 1 90 ? -0.066 -0.711 -4.138 1.00 94.00 90 ALA A N 1
ATOM 758 C CA . ALA A 1 90 ? 0.004 0.081 -5.362 1.00 94.00 90 ALA A CA 1
ATOM 759 C C . ALA A 1 90 ? 1.458 0.356 -5.777 1.00 94.00 90 ALA A C 1
ATOM 761 O O . ALA A 1 90 ? 1.787 0.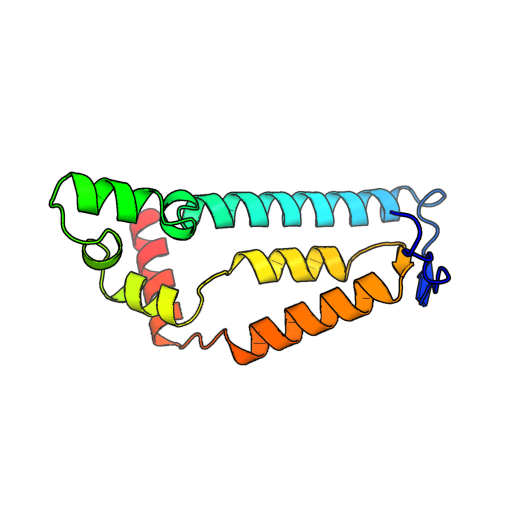240 -6.954 1.00 94.00 90 ALA A O 1
ATOM 762 N N . VAL A 1 91 ? 2.351 0.631 -4.818 1.00 93.25 91 VAL A N 1
ATOM 763 C CA . VAL A 1 91 ? 3.791 0.794 -5.084 1.00 93.25 91 VAL A CA 1
ATOM 764 C C . VAL A 1 91 ? 4.392 -0.462 -5.724 1.00 93.25 91 VAL A C 1
ATOM 766 O O . VAL A 1 91 ? 5.100 -0.342 -6.719 1.00 93.25 91 VAL A O 1
ATOM 769 N N . ILE A 1 92 ? 4.075 -1.660 -5.221 1.00 94.06 92 ILE A N 1
ATOM 770 C CA . ILE A 1 92 ? 4.527 -2.934 -5.818 1.00 94.06 92 ILE A CA 1
ATOM 771 C C . ILE A 1 92 ? 3.984 -3.113 -7.237 1.00 94.06 92 ILE A C 1
ATOM 773 O O . ILE A 1 92 ? 4.680 -3.612 -8.119 1.00 94.06 92 ILE A O 1
ATOM 777 N N . LEU A 1 93 ? 2.729 -2.723 -7.462 1.00 93.62 93 LEU A N 1
ATOM 778 C CA . LEU A 1 93 ? 2.102 -2.865 -8.770 1.00 93.62 93 LEU A CA 1
ATOM 779 C C . LEU A 1 93 ? 2.740 -1.940 -9.813 1.00 93.62 93 LEU A C 1
ATOM 781 O O . LEU A 1 93 ? 2.936 -2.382 -10.939 1.00 93.62 93 LEU A O 1
ATOM 785 N N . PHE A 1 94 ? 3.096 -0.703 -9.447 1.00 93.56 94 PHE A N 1
ATOM 786 C CA . PHE A 1 94 ? 3.736 0.250 -10.362 1.00 93.56 94 PHE A CA 1
ATOM 787 C C . PHE A 1 94 ? 5.239 0.031 -10.535 1.00 93.56 94 PHE A C 1
ATOM 789 O O . PHE A 1 94 ? 5.747 0.134 -11.650 1.00 93.56 94 PHE A O 1
ATOM 796 N N . ILE A 1 95 ? 5.973 -0.235 -9.453 1.00 92.06 95 ILE A N 1
ATOM 797 C CA . ILE A 1 95 ? 7.438 -0.310 -9.482 1.00 92.06 95 ILE A CA 1
ATOM 798 C C . ILE A 1 95 ? 7.862 -1.741 -9.800 1.00 92.06 95 ILE A C 1
ATOM 800 O O . ILE A 1 95 ? 8.503 -2.387 -8.986 1.00 92.06 95 ILE A O 1
ATOM 804 N N . HIS A 1 96 ? 7.518 -2.242 -10.986 1.00 90.94 96 HIS A N 1
ATOM 805 C CA . HIS A 1 96 ? 7.921 -3.568 -11.460 1.00 90.94 96 HIS A CA 1
ATOM 806 C C . HIS A 1 96 ? 8.706 -3.456 -12.782 1.00 90.94 96 HIS A C 1
ATOM 808 O O . HIS A 1 96 ? 8.332 -2.653 -13.641 1.00 90.94 96 HIS A O 1
ATOM 814 N N . PRO A 1 97 ? 9.794 -4.233 -12.977 1.00 89.19 97 PRO A N 1
ATOM 815 C CA . PRO A 1 97 ? 10.638 -4.115 -14.171 1.00 89.19 97 PRO A CA 1
ATOM 816 C C . PRO A 1 97 ? 9.918 -4.514 -15.467 1.00 89.19 97 PRO A C 1
ATOM 818 O O . PRO A 1 97 ? 10.232 -3.974 -16.524 1.00 89.19 97 PRO A O 1
ATOM 821 N N . VAL A 1 98 ? 8.945 -5.426 -15.389 1.00 90.25 98 VAL A N 1
ATOM 822 C CA . VAL A 1 98 ? 8.110 -5.852 -16.525 1.00 90.25 98 VAL A CA 1
ATOM 823 C C . VAL A 1 98 ? 6.658 -5.503 -16.242 1.00 90.25 98 VAL A C 1
ATOM 825 O O . VAL A 1 98 ? 6.091 -5.992 -15.262 1.00 90.25 98 VAL A O 1
ATOM 828 N N . MET A 1 99 ? 6.046 -4.662 -17.067 1.00 91.38 99 MET A N 1
ATOM 829 C CA . MET A 1 99 ? 4.660 -4.256 -16.868 1.00 91.38 99 MET A CA 1
ATOM 830 C C . MET A 1 99 ? 3.772 -4.789 -17.972 1.00 91.38 99 MET A C 1
ATOM 832 O O . MET A 1 99 ? 3.861 -4.367 -19.123 1.00 91.38 99 MET A O 1
ATOM 836 N N . HIS A 1 100 ? 2.873 -5.676 -17.576 1.00 91.75 100 HIS A N 1
ATOM 837 C CA . HIS A 1 100 ? 1.817 -6.195 -18.425 1.00 91.75 100 HIS A CA 1
ATOM 838 C C . HIS A 1 100 ? 0.547 -5.345 -18.276 1.00 91.75 100 HIS A C 1
ATOM 840 O O . HIS A 1 100 ? 0.360 -4.637 -17.276 1.00 91.75 100 HIS A O 1
ATOM 846 N N . LEU A 1 101 ? -0.330 -5.405 -19.277 1.00 91.06 101 LEU A N 1
ATOM 847 C CA . LEU A 1 101 ? -1.569 -4.628 -19.314 1.00 91.06 101 LEU A CA 1
ATOM 848 C C . LEU A 1 101 ? -2.506 -4.933 -18.131 1.00 91.06 101 LEU A C 1
ATOM 850 O O . LEU A 1 101 ? -3.095 -4.018 -17.557 1.00 91.06 101 LEU A O 1
ATOM 854 N N . ASP A 1 102 ? -2.616 -6.199 -17.733 1.00 91.12 102 ASP A N 1
ATOM 855 C CA . ASP A 1 102 ? -3.401 -6.662 -16.583 1.00 91.12 102 ASP A CA 1
ATOM 856 C C . ASP A 1 102 ? -2.902 -6.044 -15.270 1.00 91.12 102 ASP A C 1
ATOM 858 O O . ASP A 1 102 ? -3.696 -5.518 -14.483 1.00 91.12 102 ASP A O 1
ATOM 862 N N . ARG A 1 103 ? -1.580 -6.020 -15.064 1.00 91.56 103 ARG A N 1
ATOM 863 C CA . ARG A 1 103 ? -0.965 -5.393 -13.891 1.00 91.56 103 ARG A CA 1
ATOM 864 C C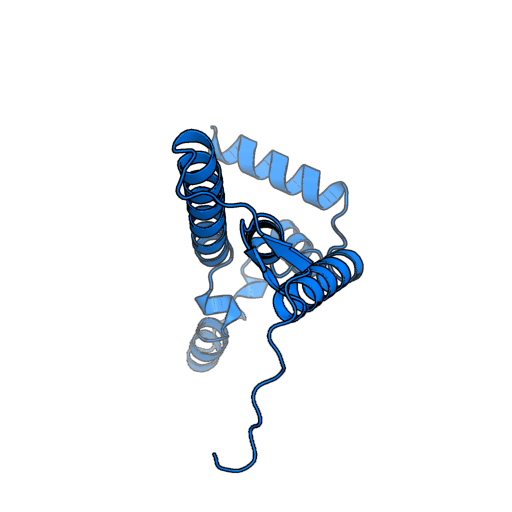 . ARG A 1 103 ? -1.221 -3.893 -13.874 1.00 91.56 103 ARG A C 1
ATOM 866 O O . ARG A 1 103 ? -1.511 -3.348 -12.813 1.00 91.56 103 ARG A O 1
ATOM 873 N N . LEU A 1 104 ? -1.127 -3.226 -15.025 1.00 93.12 104 LEU A N 1
ATOM 874 C CA . LEU A 1 104 ? -1.361 -1.784 -15.129 1.00 93.12 104 LEU A CA 1
ATOM 875 C C . LEU A 1 104 ? -2.814 -1.431 -14.818 1.00 93.12 104 LEU A C 1
ATOM 877 O O . LEU A 1 104 ? -3.072 -0.505 -14.049 1.00 93.12 104 LEU A O 1
ATOM 881 N N . LEU A 1 105 ? -3.756 -2.210 -15.349 1.00 94.06 105 LEU A N 1
ATOM 882 C CA . LEU A 1 105 ? -5.176 -2.065 -15.053 1.00 94.06 105 LEU A CA 1
ATOM 883 C C . LEU A 1 105 ? -5.449 -2.273 -13.560 1.00 94.06 105 LEU A C 1
ATOM 885 O O . LEU A 1 105 ? -6.171 -1.479 -12.950 1.00 94.06 105 LEU A O 1
ATOM 889 N N . LEU A 1 106 ? -4.840 -3.296 -12.952 1.00 94.12 106 LEU A N 1
ATOM 890 C CA . LEU A 1 106 ? -4.952 -3.554 -11.518 1.00 94.12 106 LEU A CA 1
ATOM 891 C C . LEU A 1 106 ? -4.367 -2.404 -10.685 1.00 94.12 106 LEU A C 1
ATOM 893 O O . LEU A 1 106 ? -5.016 -1.951 -9.742 1.00 94.12 106 LEU A O 1
ATOM 897 N N . ALA A 1 107 ? -3.181 -1.906 -11.047 1.00 95.06 107 ALA A N 1
ATOM 898 C CA . ALA A 1 107 ? -2.527 -0.779 -10.384 1.00 95.06 107 ALA A CA 1
ATOM 899 C C . ALA A 1 107 ? -3.428 0.460 -10.401 1.00 95.06 107 ALA A C 1
ATOM 901 O O . ALA A 1 107 ? -3.719 1.039 -9.356 1.00 95.06 107 ALA A O 1
ATOM 902 N N . TYR A 1 108 ? -3.945 0.812 -11.579 1.00 95.62 108 TYR A N 1
ATOM 903 C CA . TYR A 1 108 ? -4.806 1.974 -11.762 1.00 95.62 108 TYR A CA 1
ATOM 904 C C . TYR A 1 108 ? -6.135 1.844 -11.011 1.00 95.62 108 TYR A C 1
ATOM 906 O O . TYR A 1 108 ? -6.546 2.767 -10.308 1.00 95.62 108 TYR A O 1
ATOM 914 N N . THR A 1 109 ? -6.776 0.676 -11.087 1.00 95.00 109 THR A N 1
ATOM 915 C CA . THR A 1 109 ? -8.019 0.395 -10.354 1.00 95.00 109 THR A CA 1
ATOM 916 C C . THR A 1 109 ? -7.799 0.499 -8.845 1.00 95.00 109 THR A C 1
ATOM 918 O O . THR A 1 109 ? -8.603 1.116 -8.145 1.00 95.00 109 THR A O 1
ATOM 921 N N . CYS A 1 110 ? -6.687 -0.044 -8.338 1.00 93.75 110 CYS A N 1
ATOM 922 C CA . CYS A 1 110 ? -6.308 0.064 -6.932 1.00 93.75 110 CYS A CA 1
ATOM 923 C C . CYS A 1 110 ? -6.094 1.530 -6.521 1.00 93.75 110 CYS A C 1
ATOM 925 O O . CYS A 1 110 ? -6.611 1.967 -5.492 1.00 93.75 110 CYS A O 1
ATOM 927 N N . THR A 1 111 ? -5.412 2.324 -7.349 1.00 94.00 111 THR A N 1
ATOM 928 C CA . THR A 1 111 ? -5.199 3.754 -7.092 1.00 94.00 111 THR A CA 1
ATOM 929 C C . THR A 1 111 ? -6.496 4.552 -7.093 1.00 94.00 111 THR A C 1
ATOM 931 O O . THR A 1 111 ? -6.722 5.307 -6.150 1.00 94.00 111 THR A O 1
ATOM 934 N N . ILE A 1 112 ? -7.377 4.371 -8.083 1.00 94.81 112 ILE A N 1
ATOM 935 C CA . ILE A 1 112 ? -8.690 5.037 -8.094 1.00 94.81 112 ILE A CA 1
ATOM 936 C C . ILE A 1 112 ? -9.477 4.666 -6.842 1.00 94.81 112 ILE A C 1
ATOM 938 O O . ILE A 1 112 ? -10.025 5.542 -6.174 1.00 94.81 112 ILE A O 1
ATOM 942 N N . PHE A 1 113 ? -9.517 3.376 -6.502 1.00 91.88 113 PHE A N 1
ATOM 943 C CA . PHE A 1 113 ? -10.211 2.909 -5.310 1.00 91.88 113 PHE A CA 1
ATOM 944 C C . PHE A 1 113 ? -9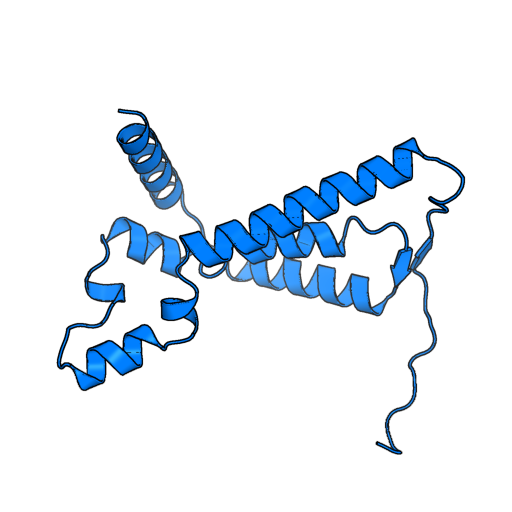.728 3.653 -4.059 1.00 91.88 113 PHE A C 1
ATOM 946 O O . PHE A 1 113 ? -10.559 4.147 -3.293 1.00 91.88 113 PHE A O 1
ATOM 953 N N . MET A 1 114 ? -8.409 3.787 -3.880 1.00 92.06 114 MET A N 1
ATOM 954 C CA . MET A 1 114 ? -7.831 4.526 -2.756 1.00 92.06 114 MET A CA 1
ATOM 955 C C . MET A 1 114 ? -8.195 6.009 -2.786 1.00 92.06 114 MET A C 1
ATOM 957 O O . MET A 1 114 ? -8.617 6.530 -1.762 1.00 92.06 114 MET A O 1
ATOM 961 N N . LEU A 1 115 ? -8.096 6.678 -3.937 1.00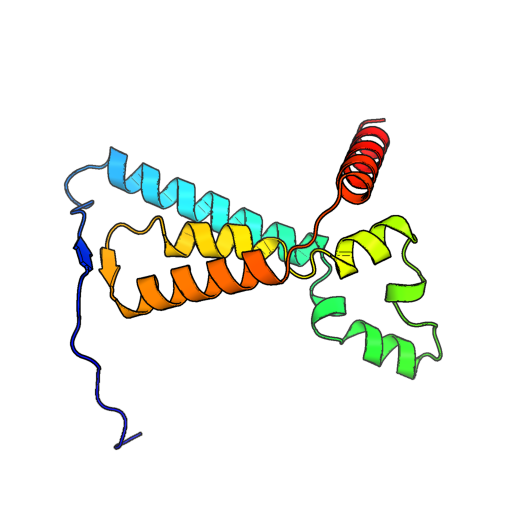 91.50 115 LEU A N 1
ATOM 962 C CA . LEU A 1 115 ? -8.434 8.102 -4.059 1.00 91.50 115 LEU A CA 1
ATOM 963 C C . LEU A 1 115 ? -9.900 8.392 -3.707 1.00 91.50 115 LEU A C 1
ATOM 965 O O . LEU A 1 115 ? -10.202 9.434 -3.133 1.00 91.50 115 LEU A O 1
ATOM 969 N N . LEU A 1 116 ? -10.813 7.468 -4.017 1.00 91.69 116 LEU A N 1
ATOM 970 C CA . LEU A 1 116 ? -12.237 7.615 -3.701 1.00 91.69 116 LEU A CA 1
ATOM 971 C C . LEU A 1 116 ? -12.563 7.325 -2.227 1.00 91.69 116 LEU A C 1
ATOM 973 O O . LEU A 1 116 ? -13.477 7.933 -1.662 1.00 91.69 116 LEU A O 1
ATOM 977 N N . HIS A 1 117 ? -11.852 6.377 -1.611 1.00 88.31 117 HIS A N 1
ATOM 978 C CA . HIS A 1 117 ? -12.190 5.869 -0.278 1.00 88.31 117 HIS A CA 1
ATOM 979 C C . HIS A 1 117 ? -11.337 6.451 0.848 1.00 88.31 117 HIS A C 1
ATOM 981 O O . HIS A 1 117 ? -11.793 6.450 1.990 1.00 88.31 117 HIS A O 1
ATOM 987 N N . PHE A 1 118 ? -10.125 6.931 0.568 1.00 90.00 118 PHE A N 1
ATOM 988 C CA . PHE A 1 118 ? -9.257 7.521 1.583 1.00 90.00 118 PHE A CA 1
ATOM 989 C C . PHE A 1 118 ? -9.633 8.985 1.775 1.00 90.00 118 PHE A C 1
ATOM 991 O O . PHE A 1 118 ? -9.265 9.850 0.987 1.00 90.00 118 PHE A O 1
ATOM 998 N N . LYS A 1 119 ? -10.375 9.254 2.848 1.00 89.62 119 LYS A N 1
ATOM 999 C CA . LYS A 1 119 ? -10.868 10.592 3.205 1.00 89.62 119 LYS A CA 1
ATOM 1000 C C . LYS A 1 119 ? -10.199 11.090 4.481 1.00 89.62 119 LYS A C 1
ATOM 1002 O O . LYS A 1 119 ? -10.870 11.361 5.467 1.00 89.62 119 LYS A O 1
ATOM 1007 N N . VAL A 1 120 ? -8.868 11.078 4.500 1.00 86.50 120 VAL A N 1
ATOM 1008 C CA . VAL A 1 120 ? -8.093 11.439 5.695 1.00 86.50 120 VAL A CA 1
ATOM 1009 C C . VAL A 1 120 ? -8.079 12.952 5.876 1.00 86.50 120 VAL A C 1
ATOM 1011 O O . VAL A 1 120 ? -7.640 13.673 4.983 1.00 86.50 120 VAL A O 1
ATOM 1014 N N . ASP A 1 121 ? -8.498 13.405 7.057 1.00 90.94 121 ASP A N 1
ATOM 1015 C CA . ASP A 1 121 ? -8.544 14.822 7.421 1.00 90.94 121 ASP A CA 1
ATOM 1016 C C . ASP A 1 121 ? -7.340 15.250 8.284 1.00 90.94 121 ASP A C 1
ATOM 1018 O O . ASP A 1 121 ? -6.625 14.435 8.877 1.00 90.94 121 ASP A O 1
ATOM 1022 N N . GLU A 1 122 ? -7.176 16.562 8.477 1.00 91.31 122 GLU A N 1
ATOM 1023 C CA . GLU A 1 122 ? -6.181 17.144 9.393 1.00 91.31 122 GLU A CA 1
ATOM 1024 C C . GLU A 1 122 ? -6.351 16.656 10.849 1.00 91.31 122 GLU A C 1
ATOM 1026 O O . GLU A 1 122 ? -5.378 16.449 11.582 1.00 91.31 122 GLU A O 1
ATOM 1031 N N . ILE A 1 123 ? -7.590 16.395 11.277 1.00 90.25 123 ILE A N 1
ATOM 1032 C CA . ILE A 1 123 ? -7.890 15.875 12.621 1.00 90.25 123 ILE A CA 1
ATOM 1033 C C . ILE A 1 123 ? -7.293 14.473 12.812 1.00 90.25 123 ILE A C 1
ATOM 1035 O O . ILE A 1 123 ? -6.761 14.157 13.879 1.00 90.25 123 ILE A O 1
ATOM 1039 N N . ASP A 1 124 ? -7.329 13.640 11.775 1.00 89.38 124 ASP A N 1
ATOM 1040 C CA . ASP A 1 124 ? -6.751 12.300 11.824 1.00 89.38 124 ASP A CA 1
ATOM 1041 C C . ASP A 1 124 ? -5.220 12.358 11.854 1.00 89.38 124 ASP A C 1
ATOM 1043 O O . ASP A 1 124 ? -4.579 11.644 12.631 1.00 89.38 124 ASP A O 1
ATOM 1047 N N . TYR A 1 125 ? -4.627 13.268 11.077 1.00 90.31 125 TYR A N 1
ATOM 1048 C CA . TYR A 1 125 ? -3.185 13.510 11.094 1.00 90.31 125 TYR A CA 1
ATOM 1049 C C . TYR A 1 125 ? -2.697 13.970 12.477 1.00 90.31 125 TYR A C 1
ATOM 1051 O O . TYR A 1 125 ? -1.756 13.403 13.042 1.00 90.31 125 TYR A O 1
ATOM 1059 N N . THR A 1 126 ? -3.367 14.959 13.077 1.00 93.06 126 THR A N 1
ATOM 1060 C CA . THR A 1 126 ? -3.020 15.454 14.420 1.00 93.06 126 THR A CA 1
ATOM 1061 C C . THR A 1 126 ? -3.235 14.397 15.505 1.00 93.06 126 THR A C 1
ATOM 1063 O O . THR A 1 126 ? -2.492 14.360 16.490 1.00 93.06 126 THR A O 1
ATOM 1066 N N . TYR A 1 127 ? -4.218 13.505 15.350 1.00 91.38 127 TYR A N 1
ATOM 1067 C CA . TYR A 1 127 ? -4.390 12.347 16.228 1.00 91.38 127 TYR A CA 1
ATOM 1068 C C . TYR A 1 127 ? -3.196 11.385 16.145 1.00 91.38 127 TYR A C 1
ATOM 1070 O O . TYR A 1 127 ? -2.609 11.061 17.181 1.00 91.38 127 TYR A O 1
ATOM 1078 N N . GLN A 1 128 ? -2.784 10.981 14.938 1.00 90.69 128 GLN A N 1
ATOM 1079 C CA . GLN A 1 128 ? -1.633 10.088 14.750 1.00 90.69 128 GLN A CA 1
ATOM 1080 C C . GLN A 1 128 ? -0.336 10.706 15.282 1.00 90.69 128 GLN A C 1
ATOM 1082 O O . GLN A 1 128 ? 0.410 10.048 16.007 1.00 90.69 128 GLN A O 1
ATOM 1087 N N . ARG A 1 129 ? -0.104 12.000 15.027 1.00 92.62 129 ARG A N 1
ATOM 1088 C CA . ARG A 1 129 ? 1.057 12.730 15.560 1.00 92.62 129 ARG A CA 1
ATOM 1089 C C . ARG A 1 129 ? 1.114 12.691 17.089 1.00 92.62 129 ARG A C 1
ATOM 1091 O O . ARG A 1 129 ? 2.171 12.410 17.651 1.00 92.62 129 ARG A O 1
ATOM 1098 N N . ARG A 1 130 ? -0.018 12.918 17.766 1.00 92.88 130 ARG A N 1
ATOM 1099 C CA . ARG A 1 130 ? -0.105 12.828 19.236 1.00 92.88 130 ARG A CA 1
ATOM 1100 C C . ARG A 1 130 ? 0.193 11.417 19.744 1.00 92.88 130 ARG A C 1
ATOM 1102 O O . ARG A 1 130 ? 0.863 11.268 20.761 1.00 92.88 130 ARG A O 1
ATOM 1109 N N . MET A 1 131 ? -0.282 10.383 19.048 1.00 91.19 131 MET A N 1
ATOM 1110 C CA . MET A 1 131 ? -0.013 8.989 19.423 1.00 91.19 131 MET A CA 1
ATOM 1111 C C . MET A 1 131 ? 1.459 8.611 19.252 1.00 91.19 131 MET A C 1
ATOM 1113 O O . MET A 1 131 ? 2.000 7.903 20.098 1.00 91.19 131 MET A O 1
ATOM 1117 N N . LEU A 1 132 ? 2.122 9.112 18.207 1.00 91.50 132 LEU A N 1
ATOM 1118 C CA . LEU A 1 132 ? 3.562 8.925 18.019 1.00 91.50 132 LEU A CA 1
ATOM 1119 C C . LEU A 1 132 ? 4.369 9.603 19.131 1.00 91.50 132 LEU A C 1
ATOM 1121 O O . LEU A 1 132 ? 5.253 8.975 19.701 1.00 91.50 132 LEU A O 1
ATOM 1125 N N . GLN A 1 133 ? 4.024 10.841 19.496 1.00 93.88 133 GLN A N 1
ATOM 1126 C CA . GLN A 1 133 ? 4.684 11.557 20.595 1.00 93.88 133 GLN A CA 1
ATOM 1127 C C . GLN A 1 133 ? 4.543 10.824 21.932 1.00 93.88 133 GLN A C 1
ATOM 1129 O O . GLN A 1 133 ? 5.518 10.705 22.662 1.00 93.88 133 GLN A O 1
ATOM 1134 N N . ARG A 1 134 ? 3.358 10.276 22.226 1.00 92.44 134 ARG A N 1
ATOM 1135 C CA . ARG A 1 134 ? 3.122 9.477 23.439 1.00 92.44 134 ARG A CA 1
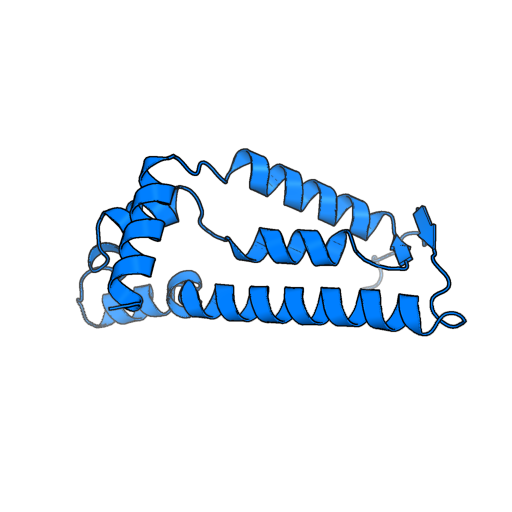ATOM 1136 C C . ARG A 1 134 ? 3.914 8.173 23.486 1.00 92.44 134 ARG A C 1
ATOM 1138 O O . ARG A 1 134 ? 4.184 7.697 24.573 1.00 92.44 134 ARG A O 1
ATOM 1145 N N . LYS A 1 135 ? 4.228 7.572 22.334 1.00 90.00 135 LYS A N 1
ATOM 1146 C CA . LYS A 1 135 ? 5.051 6.353 22.258 1.00 90.00 135 LYS A CA 1
ATOM 1147 C C . LYS A 1 135 ? 6.550 6.632 22.378 1.00 90.00 135 LYS A C 1
ATOM 1149 O O . LYS A 1 135 ? 7.306 5.700 22.612 1.00 90.00 135 LYS A O 1
ATOM 1154 N N . ALA A 1 136 ? 6.969 7.871 22.122 1.00 89.75 136 ALA A N 1
ATOM 1155 C CA . ALA A 1 136 ? 8.364 8.297 22.202 1.00 89.75 136 ALA A CA 1
ATOM 1156 C C . ALA A 1 136 ? 8.771 8.776 23.609 1.00 89.75 136 ALA A C 1
ATOM 1158 O O . ALA A 1 136 ? 9.958 8.989 23.844 1.00 89.75 136 ALA A O 1
ATOM 1159 N N . GLN A 1 137 ? 7.793 8.977 24.500 1.00 79.44 137 GLN A N 1
ATOM 1160 C CA . GLN A 1 137 ? 7.974 9.219 25.935 1.00 79.44 137 GLN A CA 1
ATOM 1161 C C . GLN A 1 137 ? 7.988 7.890 26.685 1.00 79.44 137 GLN A C 1
ATOM 1163 O O . GLN A 1 137 ? 8.778 7.790 27.646 1.00 79.44 137 GLN A O 1
#

Secondary structure (DSSP, 8-state):
--S-PPPP--EEEE---TT-HHHHHHHHHHHHHHHHHHHHHHHHTTHHHHTTHHHHHHHHTTPPPGGGGS-HHHHHHHHH-S-THHHHHHHHHHS-SEEEHHHHHHHHHHHHHHHHH----HHHHHHHHHHHHHHH-